Protein AF-A0A1Q7F2T4-F1 (afdb_monomer)

Nearest PDB structures (foldseek):
  7z4w-assembly1_A  TM=2.175E-01  e=3.425E+00  Bacillus subtilis
  2xzw-assembly2_F  TM=3.573E-01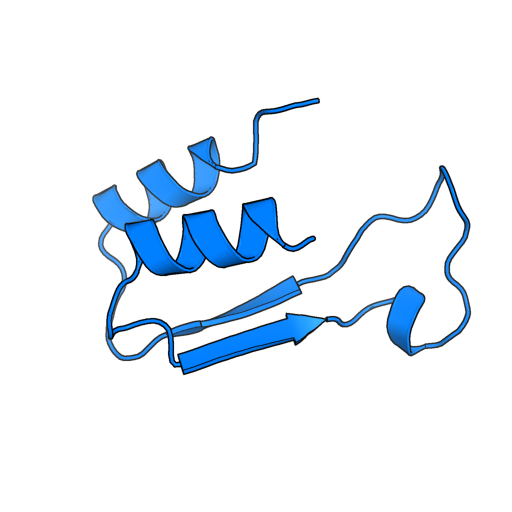  e=7.952E+00  Synechococcus elongatus PCC 7942 = FACHB-805
  8wk3-assembly1_T  TM=2.605E-01  e=6.911E+00  Salmonella enterica subsp. enterica serovar Typhimurium str. LT2

Foldseek 3Di:
DVVLVVVCCVLQPPQFPDKDWDPCVVVVNDDPPPDDTDIDTHGDDDDDPVSVVVNVVSPPDD

Sequence (62 aa):
MTVFADRLHELLGERLVGVYLGGSLVMGDFIEG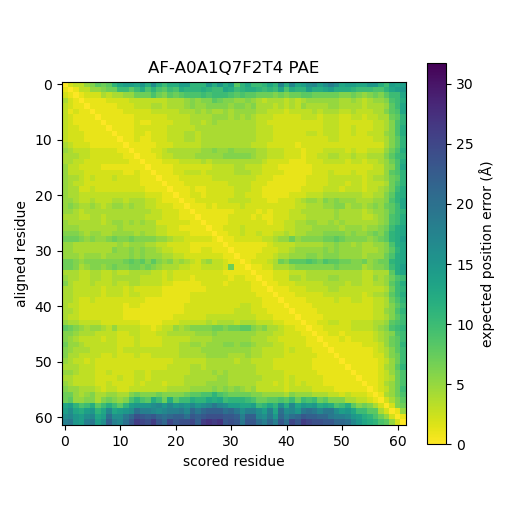SSDYDLLVVVSGDLSSADLSRLARCTTTS

pLDDT: mean 88.17, std 13.17, range [35.38, 97.19]

Structure (mmCIF, N/CA/C/O backbone):
data_AF-A0A1Q7F2T4-F1
#
_entry.id   AF-A0A1Q7F2T4-F1
#
loop_
_atom_site.group_PDB
_atom_site.id
_atom_site.type_symbol
_atom_site.label_atom_id
_atom_site.label_alt_id
_atom_site.label_comp_id
_atom_site.label_asym_id
_atom_site.label_entity_id
_atom_site.label_seq_id
_atom_site.pdbx_PDB_ins_code
_atom_site.Cartn_x
_atom_site.Cartn_y
_atom_site.Cartn_z
_atom_site.occupancy
_atom_site.B_iso_or_equiv
_atom_site.auth_seq_id
_atom_site.auth_comp_id
_atom_site.auth_asym_id
_atom_site.auth_atom_id
_atom_site.pdbx_PDB_model_num
ATOM 1 N N . MET A 1 1 ? 11.949 -2.163 -1.117 1.00 59.97 1 MET A N 1
ATOM 2 C CA . MET A 1 1 ? 10.707 -2.967 -1.026 1.00 59.97 1 MET A CA 1
ATOM 3 C C . MET A 1 1 ? 10.362 -3.347 0.413 1.00 59.97 1 MET A C 1
ATOM 5 O O . MET A 1 1 ? 9.303 -2.934 0.859 1.00 59.97 1 MET A O 1
ATOM 9 N N . THR A 1 2 ? 11.233 -4.032 1.166 1.00 67.88 2 THR A N 1
ATOM 10 C CA . THR A 1 2 ? 10.941 -4.481 2.551 1.00 67.88 2 THR A CA 1
ATOM 11 C C . THR A 1 2 ? 10.530 -3.342 3.488 1.00 67.88 2 THR A C 1
ATOM 13 O O . THR A 1 2 ? 9.469 -3.406 4.088 1.00 67.88 2 THR A O 1
ATOM 16 N N . VAL A 1 3 ? 11.268 -2.225 3.475 1.00 78.25 3 VAL A N 1
ATOM 17 C CA . VAL A 1 3 ? 10.952 -1.037 4.296 1.00 78.25 3 VAL A CA 1
ATOM 18 C C . VAL A 1 3 ? 9.544 -0.486 4.028 1.00 78.25 3 VAL A C 1
ATOM 20 O O . VAL A 1 3 ? 8.879 -0.019 4.945 1.00 78.25 3 VAL A O 1
ATOM 23 N N . PHE A 1 4 ? 9.065 -0.545 2.782 1.00 81.56 4 PHE A N 1
ATOM 24 C CA . PHE A 1 4 ? 7.724 -0.067 2.444 1.00 81.56 4 PHE A CA 1
ATOM 25 C C . PHE A 1 4 ? 6.641 -1.016 2.970 1.00 81.56 4 PHE A C 1
ATOM 27 O O . PHE A 1 4 ? 5.662 -0.563 3.557 1.00 81.56 4 PHE A O 1
ATOM 34 N N . ALA A 1 5 ? 6.841 -2.327 2.815 1.00 81.81 5 ALA A N 1
ATOM 35 C CA . ALA A 1 5 ? 5.930 -3.334 3.352 1.00 81.81 5 ALA A CA 1
ATOM 36 C C . ALA A 1 5 ? 5.849 -3.269 4.889 1.00 81.81 5 ALA A C 1
ATOM 38 O O . ALA A 1 5 ? 4.750 -3.304 5.439 1.00 81.81 5 ALA A O 1
ATOM 39 N N . ASP A 1 6 ? 6.981 -3.071 5.568 1.00 87.31 6 ASP A N 1
ATOM 40 C CA . ASP A 1 6 ? 7.030 -2.919 7.027 1.00 87.31 6 ASP A CA 1
ATOM 41 C C . ASP A 1 6 ? 6.253 -1.676 7.487 1.00 87.31 6 ASP A C 1
ATOM 43 O O . ASP A 1 6 ? 5.451 -1.747 8.416 1.00 87.31 6 ASP A O 1
ATOM 47 N N . ARG A 1 7 ? 6.403 -0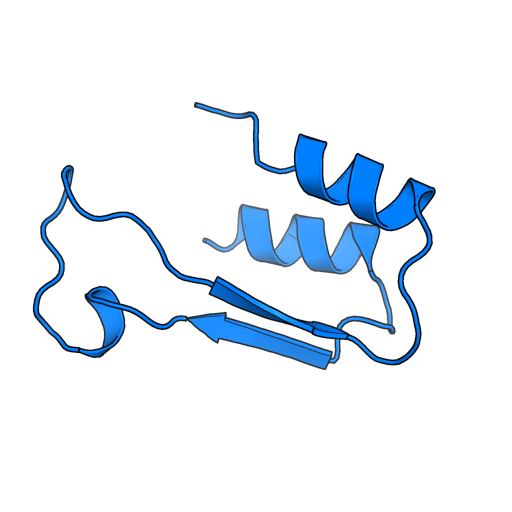.542 6.787 1.00 89.19 7 ARG A N 1
ATOM 48 C CA . ARG A 1 7 ? 5.636 0.686 7.068 1.00 89.19 7 ARG A CA 1
ATOM 49 C C . ARG A 1 7 ? 4.137 0.516 6.850 1.00 89.19 7 ARG A C 1
ATOM 51 O O . ARG A 1 7 ? 3.345 1.037 7.635 1.00 89.19 7 ARG A O 1
ATOM 58 N N . LEU A 1 8 ? 3.737 -0.204 5.802 1.00 91.50 8 LEU A N 1
ATOM 59 C CA . LEU A 1 8 ? 2.330 -0.537 5.584 1.00 91.50 8 LEU A CA 1
ATOM 60 C C . LEU A 1 8 ? 1.792 -1.402 6.722 1.00 91.50 8 LEU A C 1
ATOM 62 O O . LEU A 1 8 ? 0.696 -1.134 7.210 1.00 91.50 8 LEU A O 1
ATOM 66 N N . HIS A 1 9 ? 2.566 -2.385 7.177 1.00 91.12 9 HIS A N 1
ATOM 67 C CA . HIS A 1 9 ? 2.182 -3.239 8.294 1.00 91.12 9 HIS A CA 1
ATOM 68 C C 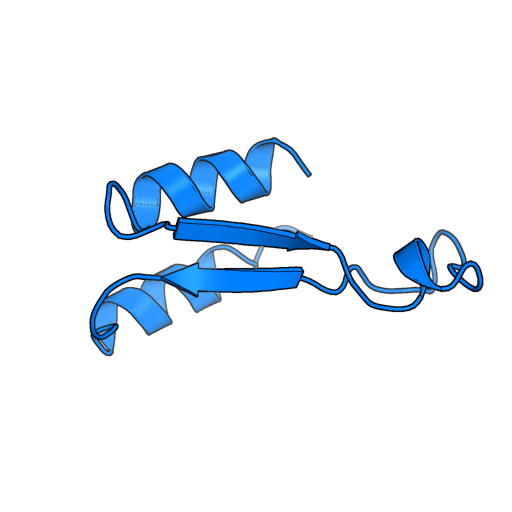. HIS A 1 9 ? 2.065 -2.448 9.608 1.00 91.12 9 HIS A C 1
ATOM 70 O O . HIS A 1 9 ? 1.079 -2.600 10.320 1.00 91.12 9 HIS A O 1
ATOM 76 N N . GLU A 1 10 ? 2.985 -1.521 9.895 1.00 92.25 10 GLU A N 1
ATOM 77 C CA . GLU A 1 10 ? 2.892 -0.620 11.058 1.00 92.25 10 GLU A CA 1
ATOM 78 C C . GLU A 1 10 ? 1.653 0.294 11.016 1.00 92.25 10 GLU A C 1
ATOM 80 O O . GLU A 1 10 ? 1.051 0.588 12.050 1.00 92.25 10 GLU A O 1
ATOM 85 N N . LEU A 1 11 ? 1.274 0.786 9.832 1.00 92.06 11 LEU A N 1
ATOM 86 C CA . LEU A 1 11 ? 0.169 1.736 9.675 1.00 92.06 11 LEU A CA 1
ATOM 87 C C . LEU A 1 11 ? -1.199 1.046 9.681 1.00 92.06 11 LEU A C 1
ATOM 89 O O . LEU A 1 11 ? -2.140 1.550 10.301 1.00 92.06 11 LEU A O 1
ATOM 93 N N . LEU A 1 12 ? -1.312 -0.070 8.964 1.00 93.94 12 LEU A N 1
ATOM 94 C CA . LEU A 1 12 ? -2.570 -0.770 8.708 1.00 93.94 12 LEU A CA 1
ATOM 95 C C . LEU A 1 12 ? -2.820 -1.902 9.713 1.00 93.94 12 LEU A C 1
ATOM 97 O O . LEU A 1 12 ? -3.982 -2.221 9.974 1.00 93.94 12 LEU A O 1
ATOM 101 N N . GLY A 1 13 ? -1.764 -2.449 10.321 1.00 93.06 13 GLY A N 1
ATOM 102 C CA . GLY A 1 13 ? -1.835 -3.525 11.306 1.00 93.06 13 GLY A CA 1
ATOM 103 C C . GLY A 1 13 ? -2.533 -4.760 10.750 1.00 93.06 13 GLY A C 1
ATOM 104 O O . GLY A 1 13 ? -2.362 -5.115 9.586 1.00 93.06 13 GLY A O 1
ATOM 105 N N . GLU A 1 14 ? -3.399 -5.362 11.566 1.00 94.25 14 GLU A N 1
ATOM 106 C CA . GLU A 1 14 ? -4.198 -6.535 11.183 1.00 94.25 14 GLU A CA 1
ATOM 107 C C . GLU A 1 14 ? -5.168 -6.274 10.021 1.00 94.25 14 GLU A C 1
ATOM 109 O O . GLU A 1 14 ? -5.680 -7.221 9.430 1.00 94.25 14 GLU A O 1
ATOM 114 N N . ARG A 1 15 ? -5.410 -5.004 9.651 1.00 95.12 15 ARG A N 1
ATOM 115 C CA . ARG A 1 15 ? -6.204 -4.692 8.456 1.00 95.12 15 ARG A CA 1
ATOM 116 C C . ARG A 1 15 ? -5.448 -4.977 7.164 1.00 95.12 15 ARG A C 1
ATOM 118 O O . ARG A 1 15 ? -6.093 -5.027 6.123 1.00 95.12 15 ARG A O 1
ATOM 125 N N . LEU A 1 16 ? -4.120 -5.115 7.183 1.00 95.44 16 LEU A N 1
ATOM 126 C CA . LEU A 1 16 ? -3.343 -5.436 5.988 1.00 95.44 16 LEU A CA 1
ATOM 127 C C . LEU A 1 16 ? -3.554 -6.903 5.607 1.00 95.44 16 LEU A C 1
ATOM 129 O O . LEU A 1 16 ? -3.032 -7.804 6.255 1.00 95.44 16 LEU A O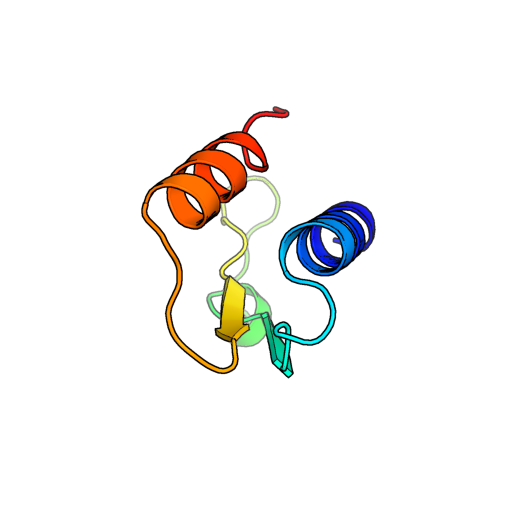 1
ATOM 133 N N . VAL A 1 17 ? -4.289 -7.134 4.522 1.00 96.06 17 VAL A N 1
ATOM 134 C CA . VAL A 1 17 ? -4.565 -8.485 4.016 1.00 96.06 17 VAL A CA 1
ATOM 135 C C . VAL A 1 17 ? -3.453 -8.945 3.076 1.00 96.06 17 VAL A C 1
ATOM 137 O O . VAL A 1 17 ? -3.054 -10.106 3.108 1.00 96.06 17 VAL A O 1
ATOM 140 N N . GLY A 1 18 ? -2.935 -8.041 2.242 1.00 93.25 18 GLY A N 1
ATOM 141 C CA . GLY A 1 18 ? -1.862 -8.374 1.313 1.00 93.25 18 GLY A CA 1
ATOM 142 C C . GLY A 1 18 ? -1.317 -7.178 0.544 1.00 93.25 18 GLY A C 1
ATOM 143 O O . GLY A 1 18 ? -1.992 -6.162 0.371 1.00 93.25 18 GLY A O 1
ATOM 144 N N . VAL A 1 19 ? -0.082 -7.329 0.067 1.00 92.81 19 VAL A N 1
ATOM 145 C CA . VAL A 1 19 ? 0.593 -6.392 -0.837 1.00 92.81 19 VAL A CA 1
ATOM 146 C C . VAL A 1 19 ? 1.015 -7.169 -2.073 1.00 92.81 19 VAL A C 1
ATOM 148 O O . VAL A 1 19 ? 1.726 -8.167 -1.966 1.00 92.81 19 VAL A O 1
ATOM 151 N N . TYR A 1 20 ? 0.584 -6.705 -3.238 1.00 92.69 20 TYR A N 1
ATOM 152 C CA . TYR A 1 20 ? 0.852 -7.346 -4.516 1.00 92.69 20 TYR A CA 1
ATOM 153 C C . TYR A 1 20 ? 1.624 -6.393 -5.411 1.00 92.69 20 TYR A C 1
ATOM 155 O O . TYR A 1 20 ? 1.252 -5.230 -5.566 1.00 92.69 20 TYR A O 1
ATOM 163 N N . LEU A 1 21 ? 2.695 -6.908 -6.001 1.00 92.62 21 LEU A N 1
ATOM 164 C CA . LEU A 1 21 ? 3.438 -6.222 -7.042 1.00 92.62 21 LEU A CA 1
ATOM 165 C C . LEU A 1 21 ? 2.745 -6.468 -8.382 1.00 92.62 21 LEU A C 1
ATOM 167 O O . LEU A 1 21 ? 2.310 -7.587 -8.658 1.00 92.62 21 LEU A O 1
ATOM 171 N N . GLY A 1 22 ? 2.634 -5.426 -9.193 1.00 93.06 22 GLY A N 1
ATOM 172 C CA . GLY A 1 22 ? 2.058 -5.493 -10.528 1.00 93.06 22 GLY A CA 1
ATOM 173 C C . GLY A 1 22 ? 2.907 -4.742 -11.544 1.00 93.06 22 GLY A C 1
ATOM 174 O O . GLY A 1 22 ? 4.113 -4.569 -11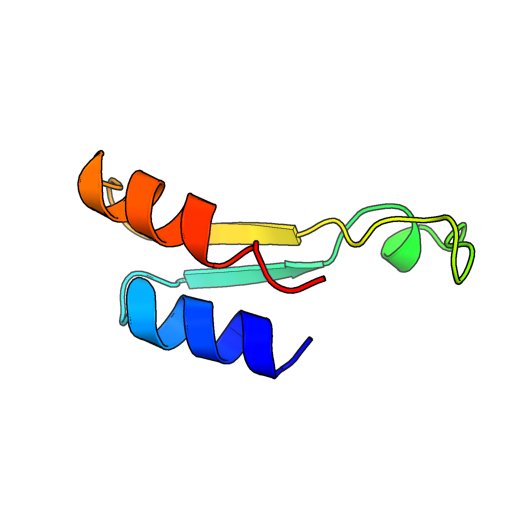.366 1.00 93.06 22 GLY A O 1
ATOM 175 N N . GLY A 1 23 ? 2.247 -4.301 -12.612 1.00 94.12 23 GLY A N 1
ATOM 176 C CA . GLY A 1 23 ? 2.854 -3.414 -13.594 1.00 94.12 23 GLY A CA 1
ATOM 177 C C . GLY A 1 23 ? 3.987 -4.043 -14.390 1.00 94.12 23 GLY A C 1
ATOM 178 O O . GLY A 1 23 ? 4.065 -5.268 -14.545 1.00 94.12 23 GLY A O 1
ATOM 179 N N . SER A 1 24 ? 4.868 -3.184 -14.896 1.00 96.00 24 SER A N 1
ATOM 180 C CA . SER A 1 24 ? 5.889 -3.583 -15.866 1.00 96.00 24 SER A CA 1
ATOM 181 C C . SER A 1 24 ? 6.904 -4.582 -15.309 1.00 96.00 24 SER A C 1
ATOM 183 O O . SER A 1 24 ? 7.441 -5.428 -16.026 1.00 96.00 24 SER A O 1
ATOM 185 N N . LEU A 1 25 ? 7.115 -4.563 -13.991 1.00 94.00 25 LEU A N 1
ATOM 186 C CA . LEU A 1 25 ? 7.997 -5.515 -13.320 1.00 94.00 25 LEU A CA 1
ATOM 187 C C . LEU A 1 25 ? 7.465 -6.946 -13.363 1.00 94.00 25 LEU A C 1
ATOM 189 O O . LEU A 1 25 ? 8.247 -7.882 -13.508 1.00 94.00 25 LEU A O 1
ATOM 193 N N . VAL A 1 26 ? 6.148 -7.128 -13.286 1.00 95.75 26 VAL A N 1
ATOM 194 C CA . VAL A 1 26 ? 5.526 -8.455 -13.402 1.00 95.75 26 VAL A CA 1
ATOM 195 C C . VAL A 1 26 ? 5.303 -8.847 -14.863 1.00 95.75 26 VAL A C 1
ATOM 197 O O . VAL A 1 26 ? 5.381 -10.030 -15.191 1.00 95.75 26 VAL A O 1
ATOM 200 N N . MET A 1 27 ? 5.059 -7.877 -15.747 1.00 94.62 27 MET A N 1
ATOM 201 C CA . MET A 1 27 ? 4.814 -8.122 -17.175 1.00 94.62 27 MET A CA 1
ATOM 202 C C . MET A 1 27 ? 6.096 -8.337 -17.996 1.00 94.62 27 MET A C 1
ATOM 204 O O . MET A 1 27 ? 6.026 -8.857 -19.109 1.00 94.62 27 MET A O 1
ATOM 208 N N . GLY A 1 28 ? 7.266 -8.013 -17.436 1.00 94.38 28 GLY A N 1
ATOM 209 C CA . GLY A 1 28 ? 8.573 -8.279 -18.043 1.00 94.38 28 GLY A CA 1
ATOM 210 C C . GLY A 1 28 ? 9.118 -7.148 -18.920 1.00 94.38 28 GLY A C 1
ATOM 211 O O . GLY A 1 28 ? 10.082 -7.365 -19.649 1.00 94.38 28 GLY A O 1
ATOM 212 N N . ASP A 1 29 ? 8.534 -5.955 -18.847 1.00 95.94 29 ASP A N 1
ATOM 213 C CA . ASP A 1 29 ? 8.925 -4.746 -19.583 1.00 95.94 29 ASP A CA 1
ATOM 214 C C . ASP A 1 29 ? 9.436 -3.619 -18.660 1.00 95.94 29 ASP A C 1
ATOM 216 O O . ASP A 1 29 ? 9.461 -2.449 -19.037 1.00 95.94 29 ASP A O 1
ATOM 220 N N . PHE A 1 30 ? 9.873 -3.961 -17.445 1.00 96.31 30 PHE A N 1
ATOM 221 C CA . PHE A 1 30 ? 10.458 -3.011 -16.498 1.00 96.31 30 PHE A CA 1
ATOM 222 C C . PHE A 1 30 ? 11.820 -2.486 -16.952 1.00 96.31 30 PHE A C 1
ATOM 224 O O . PHE A 1 30 ? 12.727 -3.251 -17.286 1.00 96.31 30 PHE A O 1
ATOM 231 N N . ILE A 1 31 ? 11.981 -1.165 -16.888 1.00 96.25 31 ILE A N 1
ATOM 232 C CA . ILE A 1 31 ? 13.217 -0.462 -17.219 1.00 96.25 31 ILE A CA 1
ATOM 233 C C . ILE A 1 31 ? 13.768 0.179 -15.949 1.00 96.25 31 ILE A C 1
ATOM 235 O O . ILE A 1 31 ? 13.179 1.108 -15.390 1.00 96.25 31 ILE A O 1
ATOM 239 N N . GLU A 1 32 ? 14.931 -0.288 -15.507 1.00 93.81 32 GLU A N 1
ATOM 240 C CA . GLU A 1 32 ? 15.605 0.268 -14.336 1.00 93.81 32 GLU A CA 1
ATOM 241 C C . GLU A 1 32 ? 15.891 1.769 -14.516 1.00 93.81 32 GLU A C 1
ATOM 243 O O . GLU A 1 32 ? 16.373 2.213 -15.558 1.00 93.81 32 GLU A O 1
ATOM 248 N N . GLY A 1 33 ? 15.557 2.565 -13.498 1.00 93.00 33 GLY A N 1
ATOM 249 C CA . GLY A 1 33 ? 15.745 4.018 -13.507 1.00 93.00 33 GLY A CA 1
ATOM 250 C C . GLY A 1 33 ? 14.713 4.810 -14.317 1.00 93.00 33 GLY A C 1
ATOM 251 O O . GLY A 1 33 ? 14.781 6.036 -14.313 1.00 93.00 33 GLY A O 1
ATOM 252 N N . SER A 1 34 ? 13.760 4.145 -14.981 1.00 94.81 34 SER A N 1
ATOM 253 C CA . SER A 1 34 ? 12.686 4.809 -15.734 1.00 94.81 34 SER A CA 1
ATOM 254 C C . SER A 1 34 ? 11.285 4.314 -15.389 1.00 94.81 34 SER A C 1
ATOM 256 O O . SER A 1 34 ? 10.342 5.090 -15.518 1.00 94.81 34 SER A O 1
ATOM 258 N N . SER A 1 35 ? 11.122 3.041 -15.035 1.00 94.00 35 SER A N 1
ATOM 259 C CA . SER A 1 35 ? 9.835 2.474 -14.640 1.00 94.00 35 SER A CA 1
ATOM 260 C C . SER A 1 35 ? 9.586 2.662 -13.147 1.00 94.00 35 SER A C 1
ATOM 262 O O . SER A 1 35 ? 10.493 2.486 -12.331 1.00 94.00 35 SER A O 1
ATOM 264 N N . ASP A 1 36 ? 8.337 2.959 -12.801 1.00 93.06 36 ASP A N 1
ATOM 265 C CA . ASP A 1 36 ? 7.867 2.983 -11.418 1.00 93.06 36 ASP A CA 1
ATOM 266 C C . ASP A 1 36 ? 7.571 1.562 -10.902 1.00 93.06 36 ASP A C 1
ATOM 268 O O . ASP A 1 36 ? 7.518 0.591 -11.660 1.00 93.06 36 ASP A O 1
ATOM 272 N N . TYR A 1 37 ? 7.373 1.436 -9.587 1.00 90.81 37 TYR A N 1
ATOM 273 C CA . TYR A 1 37 ? 6.887 0.207 -8.959 1.00 90.81 37 TYR A CA 1
ATOM 274 C C . TYR A 1 37 ? 5.382 0.302 -8.702 1.00 90.81 37 TYR A C 1
ATOM 276 O O . TYR A 1 37 ? 4.942 1.083 -7.858 1.00 90.81 37 TYR A O 1
ATOM 284 N N . ASP A 1 38 ? 4.605 -0.552 -9.363 1.00 92.25 38 ASP A N 1
ATOM 285 C CA . ASP A 1 38 ? 3.157 -0.630 -9.175 1.00 92.25 38 ASP A CA 1
ATOM 286 C C . ASP A 1 38 ? 2.790 -1.587 -8.034 1.00 92.25 38 ASP A C 1
ATOM 288 O O . ASP A 1 38 ? 3.109 -2.779 -8.070 1.00 92.25 38 ASP A O 1
ATOM 292 N N . LEU A 1 39 ? 2.085 -1.077 -7.021 1.00 91.50 39 LEU A N 1
ATOM 293 C CA . LEU A 1 39 ? 1.666 -1.847 -5.849 1.00 91.50 39 LEU A CA 1
ATOM 294 C C . LEU A 1 39 ? 0.153 -1.768 -5.644 1.00 91.50 39 LEU A C 1
ATOM 296 O O . LEU A 1 39 ? -0.423 -0.683 -5.587 1.00 91.50 39 LEU A O 1
ATOM 300 N N . LEU A 1 40 ? -0.474 -2.927 -5.448 1.00 93.06 40 LEU A N 1
ATOM 301 C CA . LEU A 1 40 ? -1.849 -3.054 -4.975 1.00 93.06 40 LEU A CA 1
ATOM 302 C C . LEU A 1 40 ? -1.838 -3.506 -3.514 1.00 93.06 40 LEU A C 1
ATOM 304 O O . LEU A 1 40 ? -1.341 -4.586 -3.190 1.00 93.06 40 LEU A O 1
ATOM 308 N N . VAL A 1 41 ? -2.417 -2.691 -2.636 1.00 93.62 41 VAL A N 1
ATOM 309 C CA . VAL A 1 41 ? -2.567 -3.006 -1.211 1.00 93.62 41 VAL A CA 1
ATOM 310 C C . VAL A 1 41 ? -4.025 -3.346 -0.935 1.00 93.62 41 VAL A C 1
ATOM 312 O O . VAL A 1 41 ? -4.914 -2.533 -1.187 1.00 93.62 41 VAL A O 1
ATOM 315 N N . VAL A 1 42 ? -4.270 -4.545 -0.411 1.00 95.88 42 VAL A N 1
ATOM 316 C CA . VAL A 1 42 ? -5.604 -5.012 -0.023 1.00 95.88 42 VAL A CA 1
ATOM 317 C C . VAL A 1 42 ? -5.737 -4.900 1.487 1.00 95.8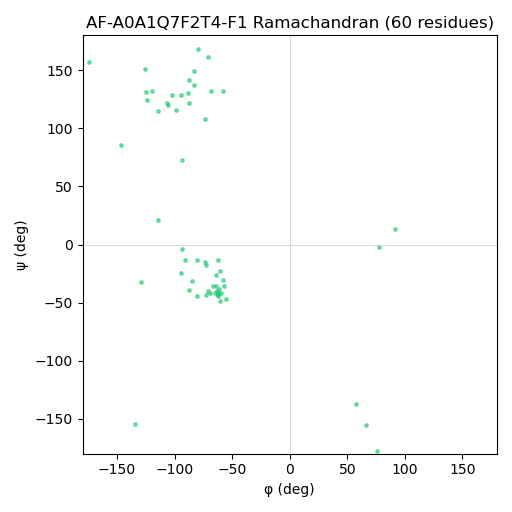8 42 VAL A C 1
ATOM 319 O O . VAL A 1 42 ? -4.891 -5.401 2.233 1.00 95.88 42 VAL A O 1
ATOM 322 N N . VAL A 1 43 ? -6.814 -4.256 1.934 1.00 96.38 43 VAL A N 1
ATOM 323 C CA . VAL A 1 43 ? -7.125 -4.085 3.353 1.00 96.38 43 VAL A CA 1
ATOM 324 C C . VAL A 1 43 ? -8.517 -4.596 3.688 1.00 96.38 43 VAL A C 1
ATOM 326 O O . VAL A 1 43 ? -9.416 -4.577 2.848 1.00 96.38 43 VAL A O 1
ATOM 329 N N . SER A 1 44 ? -8.701 -5.050 4.924 1.00 97.19 44 SER A N 1
ATOM 330 C CA . SER A 1 44 ? -10.017 -5.381 5.458 1.00 97.19 44 SER A CA 1
ATOM 331 C C . SER A 1 44 ? -10.669 -4.147 6.082 1.00 97.19 44 SER A C 1
ATOM 333 O O . SER A 1 44 ? -10.070 -3.498 6.946 1.00 97.19 44 SER A O 1
ATOM 335 N N . GLY A 1 45 ? -11.923 -3.889 5.712 1.00 94.19 45 GLY A N 1
ATOM 336 C CA . GLY A 1 45 ? -12.692 -2.752 6.213 1.00 94.19 45 GLY A CA 1
ATOM 337 C C . GLY A 1 45 ? -12.283 -1.418 5.590 1.00 94.19 45 GLY A C 1
ATOM 338 O O . GLY A 1 45 ? -11.427 -1.351 4.707 1.00 94.19 45 GLY A O 1
ATOM 339 N N . ASP A 1 46 ? -12.923 -0.352 6.057 1.00 94.12 46 ASP A N 1
ATOM 340 C CA . ASP A 1 46 ? -12.761 0.973 5.468 1.00 94.12 46 ASP A CA 1
ATOM 341 C C . ASP A 1 46 ? -11.520 1.702 6.002 1.00 94.12 46 ASP A C 1
ATOM 343 O O . ASP A 1 46 ? -11.114 1.560 7.164 1.00 94.12 46 ASP A O 1
ATOM 347 N N . LEU A 1 47 ? -10.934 2.541 5.145 1.00 93.75 47 LEU A N 1
ATOM 348 C CA . LEU A 1 47 ? -9.885 3.481 5.528 1.00 93.75 47 LEU A CA 1
ATOM 349 C C . LEU A 1 47 ? -10.503 4.836 5.855 1.00 93.75 47 LEU A C 1
ATOM 351 O O . LEU A 1 47 ? -11.238 5.417 5.056 1.00 93.75 47 LEU A O 1
ATOM 355 N N . SER A 1 48 ? -10.161 5.371 7.023 1.00 93.62 48 SER A N 1
ATOM 356 C CA . SER A 1 48 ? -10.532 6.737 7.374 1.00 93.62 48 SER A CA 1
ATOM 357 C C . SER A 1 48 ? -9.730 7.755 6.554 1.00 93.62 48 SER A C 1
ATOM 359 O O . SER A 1 48 ? -8.640 7.472 6.051 1.00 93.62 48 SER A O 1
ATOM 361 N N . SER A 1 49 ? -10.208 8.998 6.486 1.00 94.69 49 SER A N 1
ATOM 362 C CA . SER A 1 49 ? -9.442 10.104 5.893 1.00 94.69 49 SER A CA 1
ATOM 363 C C . SER A 1 49 ? -8.084 10.317 6.580 1.00 94.69 49 SER A C 1
ATOM 365 O O . SER A 1 49 ? -7.108 10.704 5.931 1.00 94.69 49 SER A O 1
ATOM 367 N N . ALA A 1 50 ? -7.991 10.015 7.880 1.00 92.06 50 ALA A N 1
ATOM 368 C CA . ALA A 1 50 ? -6.745 10.053 8.635 1.00 92.06 50 ALA A CA 1
ATOM 369 C C . ALA A 1 50 ? -5.775 8.940 8.204 1.00 92.06 50 ALA A C 1
ATOM 371 O O . ALA A 1 50 ? -4.586 9.216 8.031 1.00 92.06 50 ALA A O 1
ATOM 372 N N . ASP A 1 51 ? -6.269 7.717 7.978 1.00 91.56 51 ASP A N 1
ATOM 373 C CA . ASP A 1 51 ? -5.470 6.603 7.448 1.00 91.56 51 ASP A CA 1
ATOM 374 C C . ASP A 1 51 ? -4.902 6.951 6.064 1.00 91.56 51 ASP A C 1
ATOM 376 O O . ASP A 1 51 ? -3.692 6.860 5.850 1.00 91.56 51 ASP A O 1
ATOM 380 N N . LEU A 1 52 ? -5.751 7.449 5.157 1.00 91.38 52 LEU A N 1
ATOM 381 C CA . LEU A 1 52 ? -5.352 7.872 3.808 1.00 91.38 52 LEU A CA 1
ATOM 382 C C . LEU A 1 52 ? -4.302 8.988 3.847 1.00 91.38 52 LEU A C 1
ATOM 384 O O . LEU A 1 52 ? -3.304 8.946 3.129 1.00 91.38 52 LEU A O 1
ATOM 388 N N . SER A 1 53 ? -4.478 9.959 4.744 1.00 91.81 53 SER A N 1
ATOM 389 C CA . SER A 1 53 ? -3.516 11.048 4.930 1.00 91.81 53 SER A CA 1
ATOM 390 C C . SER A 1 53 ? -2.159 10.547 5.433 1.00 91.81 53 SER A C 1
ATOM 392 O O . SER A 1 53 ? -1.122 11.098 5.067 1.00 91.81 53 SER A O 1
ATOM 394 N N . ARG A 1 54 ? -2.137 9.521 6.294 1.00 89.62 54 ARG A N 1
ATOM 395 C CA . ARG A 1 54 ? -0.889 8.898 6.766 1.00 89.62 54 ARG A CA 1
ATOM 396 C C . ARG A 1 54 ? -0.210 8.100 5.651 1.00 89.62 54 ARG A C 1
ATOM 398 O O . ARG A 1 54 ? 1.007 8.197 5.522 1.00 89.62 54 ARG A O 1
ATOM 405 N N . LEU A 1 55 ? -0.978 7.382 4.831 1.00 89.25 55 LEU A N 1
ATOM 406 C CA . LEU A 1 55 ? -0.466 6.638 3.674 1.00 89.25 55 LEU A CA 1
ATOM 407 C C . LEU A 1 55 ? 0.175 7.567 2.638 1.00 89.25 55 LEU A C 1
ATOM 409 O O . LEU A 1 55 ? 1.292 7.306 2.204 1.00 89.25 55 LEU A O 1
ATOM 413 N N . ALA A 1 56 ? -0.462 8.699 2.325 1.00 88.00 56 ALA A N 1
ATOM 414 C CA . ALA A 1 56 ? 0.073 9.690 1.386 1.00 88.00 56 ALA A CA 1
ATOM 415 C C . ALA A 1 56 ? 1.427 10.287 1.819 1.00 88.00 56 ALA A C 1
ATOM 417 O O . ALA A 1 56 ? 2.183 10.779 0.989 1.00 88.00 56 ALA A O 1
ATOM 418 N N . ARG A 1 57 ? 1.746 10.249 3.119 1.00 84.25 57 ARG A N 1
ATOM 419 C CA . ARG A 1 57 ? 3.043 10.692 3.657 1.00 84.25 57 ARG A CA 1
ATOM 420 C C . ARG A 1 57 ? 4.079 9.571 3.745 1.00 84.25 57 ARG A C 1
ATOM 422 O O . ARG A 1 57 ? 5.253 9.865 3.937 1.00 84.25 57 ARG A O 1
ATOM 429 N N . CYS A 1 58 ? 3.677 8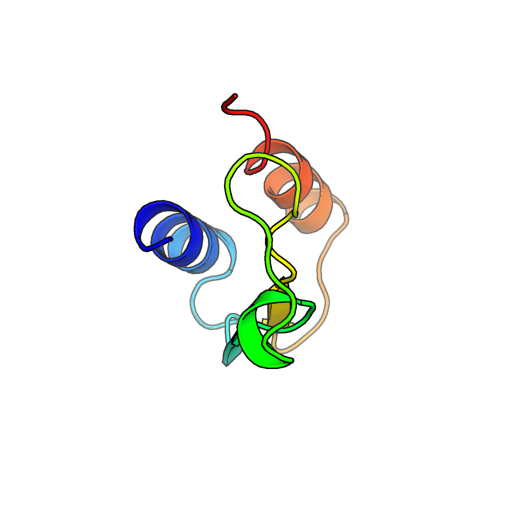.306 3.603 1.00 72.88 58 CYS A N 1
ATOM 430 C CA . CYS A 1 58 ? 4.610 7.172 3.584 1.00 72.88 58 CYS A CA 1
ATOM 431 C C . CYS A 1 58 ? 5.406 7.078 2.275 1.00 72.88 58 CYS A C 1
ATOM 433 O O . CYS A 1 58 ? 6.404 6.368 2.232 1.00 72.88 58 CYS A O 1
ATOM 435 N N . THR A 1 59 ? 4.989 7.785 1.222 1.00 61.97 59 THR A N 1
ATOM 436 C CA . THR A 1 59 ? 5.636 7.773 -0.099 1.00 61.97 59 THR A CA 1
ATOM 437 C C . THR A 1 59 ? 6.661 8.898 -0.289 1.00 61.97 59 THR A C 1
ATOM 439 O O . THR A 1 59 ? 7.322 8.947 -1.320 1.00 61.97 59 THR A O 1
ATOM 442 N N . THR A 1 60 ? 6.829 9.806 0.680 1.00 44.28 60 THR A N 1
ATOM 443 C CA . THR A 1 60 ? 7.772 10.935 0.587 1.00 44.28 60 THR A CA 1
ATOM 444 C C . THR A 1 60 ? 9.123 10.574 1.204 1.00 44.28 60 THR A C 1
ATOM 446 O O . THR A 1 60 ? 9.475 11.019 2.294 1.00 44.28 60 THR A O 1
ATOM 449 N N . THR A 1 61 ? 9.902 9.738 0.526 1.00 41.81 61 THR A N 1
ATOM 450 C CA . THR A 1 61 ? 11.363 9.717 0.697 1.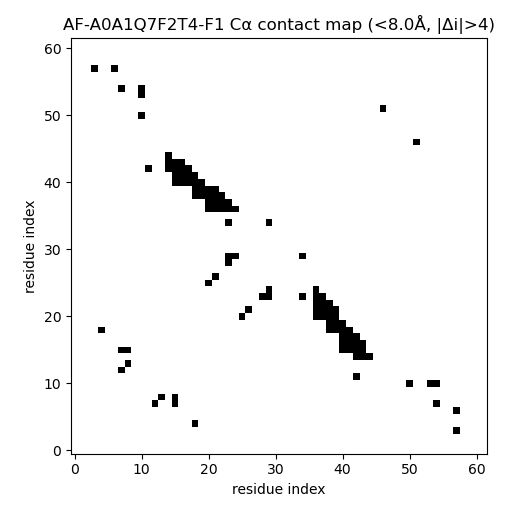00 41.81 61 THR A CA 1
ATOM 451 C C . THR A 1 61 ? 11.992 9.355 -0.644 1.00 41.81 61 THR A C 1
ATOM 453 O O . THR A 1 61 ? 12.250 8.189 -0.928 1.00 41.81 61 THR A O 1
ATOM 456 N N . SER A 1 62 ? 12.196 10.382 -1.465 1.00 35.38 62 SER A N 1
ATOM 457 C CA . SER A 1 62 ? 13.183 10.424 -2.546 1.00 35.38 62 SER A CA 1
ATOM 458 C C . SER A 1 62 ? 14.025 11.671 -2.350 1.00 35.38 62 SER A C 1
ATOM 460 O O . SER A 1 62 ? 13.430 12.709 -1.979 1.00 35.38 62 SER A O 1
#

Secondary structure (DSSP, 8-state):
-HHHHHHHHHHHGGGEEEEEE-HHHHHT---TTT----EEEEESSPPPHHHHHHHHHHT---

Solvent-accessible surface area (backbone atoms only — not comparable to full-atom values): 4018 Å² total; per-residue (Å²): 112,68,71,56,54,52,52,48,43,72,73,46,42,92,33,53,72,47,79,42,81,38,57,41,68,69,74,73,70,57,42,90,96,74,54,79,86,42,73,52,75,44,62,61,77,85,78,50,76,68,53,52,55,53,54,68,56,71,72,75,82,129

Radius of gyration: 12.99 Å; Cα contacts (8 Å, |Δi|>4): 55; chains: 1; bounding box: 28×20×31 Å

Mean predicted aligned error: 4.49 Å